Protein AF-A0A847Y8A5-F1 (afdb_monomer_lite)

pLDDT: mean 79.0, std 20.34, range [22.67, 95.31]

Structure (mmCIF, N/CA/C/O backbone):
data_AF-A0A847Y8A5-F1
#
_entry.id   AF-A0A847Y8A5-F1
#
loop_
_atom_site.group_PDB
_atom_site.id
_atom_site.type_symbol
_atom_site.label_atom_id
_atom_site.label_alt_id
_atom_site.label_comp_id
_atom_site.label_asym_id
_atom_site.label_entity_id
_atom_site.label_seq_id
_atom_site.pdbx_PDB_ins_code
_atom_site.Cartn_x
_atom_site.Cartn_y
_atom_site.Cartn_z
_atom_site.occupancy
_atom_site.B_iso_or_equiv
_atom_site.auth_seq_id
_atom_site.auth_comp_id
_atom_site.auth_asym_id
_atom_site.auth_atom_id
_atom_site.pdbx_PDB_model_num
ATOM 1 N N . MET A 1 1 ? -14.743 -6.706 18.453 1.00 31.19 1 MET A N 1
ATOM 2 C CA . MET A 1 1 ? -13.293 -6.490 18.237 1.00 31.19 1 MET A CA 1
ATOM 3 C C . MET A 1 1 ? -13.087 -5.963 16.815 1.00 31.19 1 MET A C 1
ATOM 5 O O . MET A 1 1 ? -13.114 -6.750 15.884 1.00 31.19 1 MET A O 1
ATOM 9 N N . ARG A 1 2 ? -13.022 -4.638 16.608 1.00 36.16 2 ARG A N 1
ATOM 10 C CA . ARG A 1 2 ? -12.973 -4.014 15.261 1.00 36.16 2 ARG A CA 1
ATOM 11 C C . ARG A 1 2 ? -11.839 -2.985 15.095 1.00 36.16 2 ARG A C 1
ATOM 13 O O . ARG A 1 2 ? -11.947 -2.083 14.281 1.00 36.16 2 ARG A O 1
ATOM 20 N N . TRP A 1 3 ? -10.756 -3.131 15.860 1.00 22.67 3 TRP A N 1
ATOM 21 C CA . TRP A 1 3 ? -9.631 -2.181 15.852 1.00 22.67 3 TRP A CA 1
ATOM 22 C C . TRP A 1 3 ? -8.275 -2.804 15.473 1.00 22.67 3 TRP A C 1
ATOM 24 O O . TRP A 1 3 ? -7.332 -2.072 15.204 1.00 22.67 3 TRP A O 1
ATOM 34 N N . LEU A 1 4 ? -8.161 -4.138 15.382 1.00 24.08 4 LEU A N 1
ATOM 35 C CA . LEU A 1 4 ? -6.864 -4.795 15.145 1.00 24.08 4 LEU A CA 1
ATOM 36 C C . LEU A 1 4 ? -6.419 -4.860 13.671 1.00 24.08 4 LEU A C 1
ATOM 38 O O . LEU A 1 4 ? -5.257 -5.144 13.408 1.00 24.08 4 LEU A O 1
ATOM 42 N N . SER A 1 5 ? -7.295 -4.584 12.700 1.00 31.22 5 SER A N 1
ATOM 43 C CA . SER A 1 5 ? -6.952 -4.746 11.275 1.00 31.22 5 SER A CA 1
ATOM 44 C C . SER A 1 5 ? -6.190 -3.566 10.658 1.00 31.22 5 SER A C 1
ATOM 46 O O . SER A 1 5 ? -5.669 -3.708 9.558 1.00 31.22 5 SER A O 1
ATOM 48 N N . LEU A 1 6 ? -6.101 -2.418 11.338 1.00 36.84 6 LEU A N 1
ATOM 49 C CA . LEU A 1 6 ? -5.469 -1.204 10.792 1.00 36.84 6 LEU A CA 1
ATOM 50 C C . LEU A 1 6 ? -4.043 -0.962 11.305 1.00 36.84 6 LEU A C 1
ATOM 52 O O . LEU A 1 6 ? -3.223 -0.403 10.582 1.00 36.84 6 LEU A O 1
ATOM 56 N N . VAL A 1 7 ? -3.711 -1.435 12.511 1.00 33.12 7 VAL A N 1
ATOM 57 C CA . VAL A 1 7 ? -2.379 -1.213 13.103 1.00 33.12 7 VAL A CA 1
ATOM 58 C C . VAL A 1 7 ? -1.309 -2.049 12.403 1.00 33.12 7 VAL A C 1
ATOM 60 O O . VAL A 1 7 ? -0.216 -1.546 12.159 1.00 33.12 7 VAL A O 1
ATOM 63 N N . VAL A 1 8 ? -1.634 -3.280 11.994 1.00 36.81 8 VAL A N 1
ATOM 64 C CA . VAL A 1 8 ? -0.672 -4.174 11.326 1.00 36.81 8 VAL A CA 1
ATOM 65 C C . VAL A 1 8 ? -0.302 -3.655 9.932 1.00 36.81 8 VAL A C 1
ATOM 67 O O . VAL A 1 8 ? 0.850 -3.767 9.529 1.00 36.81 8 VAL A O 1
ATOM 70 N N . ALA A 1 9 ? -1.229 -2.993 9.224 1.00 39.38 9 ALA A N 1
ATOM 71 C CA . ALA A 1 9 ? -0.883 -2.324 7.972 1.00 39.38 9 ALA A CA 1
ATOM 72 C C . ALA A 1 9 ? -0.047 -1.050 8.211 1.00 39.38 9 ALA A C 1
ATOM 74 O O . ALA A 1 9 ? 0.938 -0.808 7.515 1.00 39.38 9 ALA A O 1
ATOM 75 N N . GLY A 1 10 ? -0.425 -0.288 9.247 1.00 38.91 10 GLY A N 1
ATOM 76 C CA . GLY A 1 10 ? 0.233 0.933 9.717 1.00 38.91 10 GLY A CA 1
ATOM 77 C C . GLY A 1 10 ? 1.729 0.779 10.003 1.00 38.91 10 GLY A C 1
ATOM 78 O O . GLY A 1 10 ? 2.522 1.623 9.600 1.00 38.91 10 GLY A O 1
ATOM 79 N N . THR A 1 11 ? 2.112 -0.304 10.684 1.00 43.62 11 THR A N 1
ATOM 80 C CA . THR A 1 11 ? 3.492 -0.511 11.167 1.00 43.62 11 THR A CA 1
ATOM 81 C C . THR A 1 11 ? 4.386 -1.304 10.217 1.00 43.62 11 THR A C 1
ATOM 83 O O . THR A 1 11 ? 5.601 -1.153 10.299 1.00 43.62 11 THR A O 1
ATOM 86 N N . LEU A 1 12 ? 3.831 -2.125 9.317 1.00 43.12 12 LEU A N 1
ATOM 87 C CA . LEU A 1 12 ? 4.639 -3.029 8.484 1.00 43.12 12 LEU A CA 1
ATOM 88 C C . LEU A 1 12 ? 4.811 -2.575 7.029 1.00 43.12 12 LEU A C 1
ATOM 90 O O . LEU A 1 12 ? 5.792 -2.963 6.402 1.00 43.12 12 LEU A O 1
ATOM 94 N N . PHE A 1 13 ? 3.918 -1.740 6.482 1.00 48.09 13 PHE A N 1
ATOM 95 C CA . PHE A 1 13 ? 3.995 -1.347 5.064 1.00 48.09 13 PHE A CA 1
ATOM 96 C C . PHE A 1 13 ? 4.391 0.114 4.853 1.00 48.09 13 PHE A C 1
ATOM 98 O O . PHE A 1 13 ? 5.109 0.428 3.907 1.00 48.09 13 PHE A O 1
ATOM 105 N N . PHE A 1 14 ? 4.003 1.021 5.746 1.00 53.53 14 PHE A N 1
ATOM 106 C CA . PHE A 1 14 ? 4.262 2.452 5.582 1.00 53.53 14 PHE A CA 1
ATOM 107 C C . PHE A 1 14 ? 5.552 2.839 6.300 1.00 53.53 14 PHE A C 1
ATOM 109 O O . PHE A 1 14 ? 5.525 3.528 7.312 1.00 53.53 14 PHE A O 1
ATOM 116 N N . GLY A 1 15 ? 6.680 2.332 5.790 1.00 45.00 15 GLY A N 1
ATOM 117 C CA . GLY A 1 15 ? 8.016 2.549 6.346 1.00 45.00 15 GLY A CA 1
ATOM 118 C C . GLY A 1 15 ? 8.266 4.008 6.731 1.00 45.00 15 GLY A C 1
ATOM 119 O O . GLY A 1 15 ? 8.542 4.849 5.871 1.00 45.00 15 GLY A O 1
ATOM 120 N N . GLY A 1 16 ? 8.168 4.262 8.031 1.00 49.09 16 GLY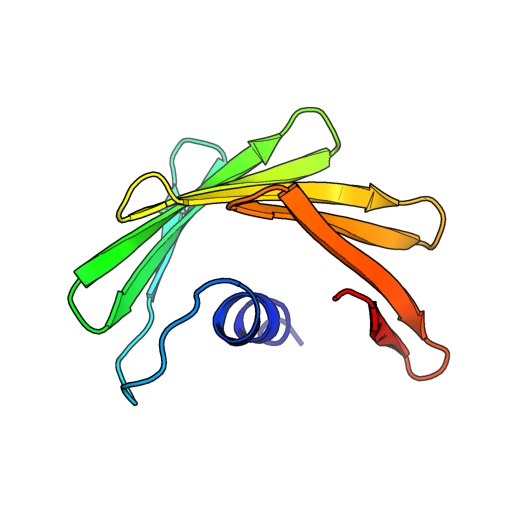 A N 1
ATOM 121 C CA . GLY A 1 16 ? 8.499 5.503 8.702 1.00 49.09 16 GLY A CA 1
ATOM 122 C C . GLY A 1 16 ? 9.055 5.144 10.070 1.00 49.09 16 GLY A C 1
ATOM 123 O O . GLY A 1 16 ? 8.308 4.870 11.006 1.00 49.09 16 GLY A O 1
ATOM 124 N N . THR A 1 17 ? 10.381 5.115 10.185 1.00 49.16 17 THR A N 1
ATOM 125 C CA . THR A 1 17 ? 11.002 5.474 11.456 1.00 49.16 17 THR A CA 1
ATOM 126 C C . THR A 1 17 ? 10.612 6.930 11.696 1.00 49.16 17 THR A C 1
ATOM 128 O O . THR A 1 17 ? 10.719 7.723 10.769 1.00 49.16 17 THR A O 1
ATOM 131 N N . GLU A 1 18 ? 10.169 7.271 12.907 1.00 46.59 18 GLU A N 1
ATOM 132 C CA . GLU A 1 18 ? 9.844 8.639 13.359 1.00 46.59 18 GLU A CA 1
ATOM 133 C C . GLU A 1 18 ? 8.369 9.062 13.228 1.00 46.59 18 GLU A C 1
ATOM 135 O O . GLU A 1 18 ? 7.904 9.599 12.228 1.00 46.59 18 GLU A O 1
ATOM 140 N N . ALA A 1 19 ? 7.636 8.835 14.321 1.00 46.00 19 ALA A N 1
ATOM 141 C CA . ALA A 1 19 ? 6.941 9.844 15.128 1.00 46.00 19 ALA A CA 1
ATOM 142 C C . ALA A 1 19 ? 5.730 9.191 15.804 1.00 46.00 19 ALA A C 1
ATOM 144 O O . ALA A 1 19 ? 4.924 8.520 15.161 1.00 46.00 19 ALA A O 1
ATOM 145 N N . TRP A 1 20 ? 5.549 9.465 17.095 1.00 56.16 20 TRP A N 1
ATOM 146 C CA . TRP A 1 20 ? 4.268 9.330 17.793 1.00 56.16 20 TRP A CA 1
ATOM 147 C C . TRP A 1 20 ? 3.271 10.355 17.226 1.00 56.16 20 TRP A C 1
ATOM 149 O O . TRP A 1 20 ? 2.856 11.285 17.908 1.00 56.16 20 TRP A O 1
ATOM 159 N N . GLY A 1 21 ? 2.978 10.281 15.932 1.00 64.50 21 GLY A N 1
ATOM 160 C CA . GLY A 1 21 ? 2.104 11.215 15.243 1.00 64.50 21 GLY A CA 1
ATOM 161 C C . GLY A 1 21 ? 0.733 10.601 15.005 1.00 64.50 21 GLY A C 1
ATOM 162 O O . GLY A 1 21 ? 0.570 9.382 14.927 1.00 64.50 21 GLY A O 1
ATOM 163 N N . GLN A 1 22 ? -0.270 11.466 14.910 1.00 79.75 22 GLN A N 1
ATOM 164 C CA . GLN A 1 22 ? -1.646 11.044 14.717 1.00 79.75 22 GLN A CA 1
ATOM 165 C C . GLN A 1 22 ? -1.832 10.482 13.306 1.00 79.75 22 GLN A C 1
ATOM 167 O O . GLN A 1 22 ? -1.561 11.155 12.312 1.00 79.75 22 GLN A O 1
ATOM 172 N N . TRP A 1 23 ? -2.329 9.252 13.240 1.00 83.81 23 TRP A N 1
ATOM 173 C CA . TRP A 1 23 ? -2.838 8.657 12.015 1.00 83.81 23 TRP A CA 1
ATOM 174 C C . TRP A 1 23 ? -4.351 8.832 11.974 1.00 83.81 23 TRP A C 1
ATOM 176 O O . TRP A 1 23 ? -5.034 8.654 12.986 1.00 83.81 23 TRP A O 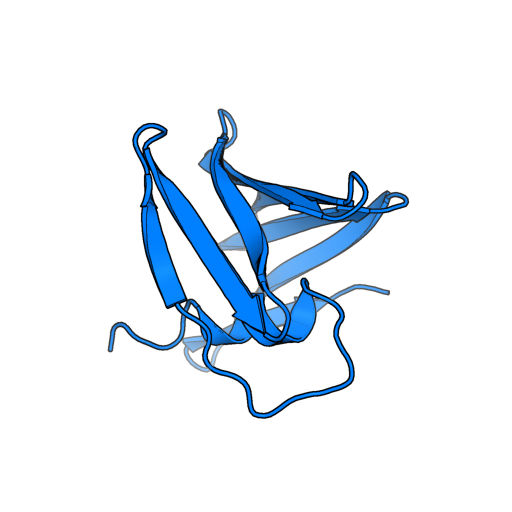1
ATOM 186 N N . SER A 1 24 ? -4.884 9.160 10.806 1.00 85.31 24 SER A N 1
ATOM 187 C CA . SER A 1 24 ? -6.322 9.183 10.562 1.00 85.31 24 SER A CA 1
ATOM 188 C C . SER A 1 24 ? -6.652 8.384 9.314 1.00 85.31 24 SER A C 1
ATOM 190 O O . SER A 1 24 ? -5.847 8.277 8.391 1.00 85.31 24 SER A O 1
ATOM 192 N N . SER A 1 25 ? -7.845 7.801 9.295 1.00 89.38 25 SER A N 1
ATOM 193 C CA . SER A 1 25 ? -8.358 7.061 8.150 1.00 89.38 25 SER A CA 1
ATOM 194 C C . SER A 1 25 ? -9.811 7.426 7.913 1.00 89.38 25 SER A C 1
ATOM 196 O O . SER A 1 25 ? -10.584 7.484 8.872 1.00 89.38 25 SER A O 1
ATOM 198 N N . GLN A 1 26 ? -10.195 7.601 6.657 1.00 89.44 26 GLN A N 1
ATOM 199 C CA . GLN A 1 26 ? -11.570 7.885 6.262 1.00 89.44 26 GLN A CA 1
ATOM 200 C C . GLN A 1 26 ? -11.940 7.083 5.013 1.00 89.44 26 GLN A C 1
ATOM 202 O O . GLN A 1 26 ? -11.074 6.871 4.165 1.00 89.44 26 GLN A O 1
ATOM 207 N N . PRO A 1 27 ? -13.189 6.610 4.875 1.00 92.75 27 PRO A N 1
ATOM 208 C CA . PRO A 1 27 ? -13.646 6.010 3.629 1.00 92.75 27 PRO A CA 1
ATOM 209 C C . PRO A 1 27 ? -13.507 6.992 2.463 1.00 92.75 27 PRO A C 1
ATOM 211 O O . PRO A 1 27 ? -13.715 8.193 2.640 1.00 92.75 27 PRO A O 1
ATOM 214 N N . ASN A 1 28 ? -13.203 6.482 1.272 1.00 89.19 28 ASN A N 1
ATOM 215 C CA . ASN A 1 28 ? -13.139 7.284 0.051 1.00 89.19 28 ASN A CA 1
ATOM 216 C C . ASN A 1 28 ? -14.176 6.825 -0.987 1.00 89.19 28 ASN A C 1
ATOM 218 O O . ASN A 1 28 ? -14.803 5.770 -0.861 1.00 89.19 28 ASN A O 1
ATOM 222 N N . ILE A 1 29 ? -14.346 7.625 -2.043 1.00 92.25 29 ILE A N 1
ATOM 223 C CA . ILE A 1 29 ? -15.336 7.378 -3.106 1.00 92.25 29 ILE A CA 1
ATOM 224 C C . ILE A 1 29 ? -15.051 6.117 -3.937 1.00 92.25 29 ILE A C 1
ATOM 226 O O . ILE A 1 29 ? -15.913 5.668 -4.686 1.00 92.25 29 ILE A O 1
ATOM 230 N N . PHE A 1 30 ? -13.861 5.526 -3.801 1.00 88.06 30 PHE A N 1
ATOM 231 C CA . PHE A 1 30 ? -13.440 4.325 -4.526 1.00 88.06 30 PHE A CA 1
ATOM 232 C C . PHE A 1 30 ? -13.726 3.032 -3.748 1.00 88.06 30 PHE A C 1
ATOM 234 O O . PHE A 1 30 ? -13.221 1.965 -4.099 1.00 88.06 30 PHE A O 1
ATOM 241 N N . GLY A 1 31 ? -14.513 3.115 -2.669 1.00 83.38 31 GLY A N 1
ATOM 242 C CA . GLY A 1 31 ? -14.869 1.960 -1.844 1.00 83.38 31 GLY A CA 1
ATOM 243 C C . GLY A 1 31 ? -13.709 1.422 -1.001 1.00 83.38 31 GLY A C 1
ATOM 244 O O . GLY A 1 31 ? -13.758 0.273 -0.553 1.00 83.38 31 GLY A O 1
ATOM 245 N N . GLY A 1 32 ? -12.663 2.229 -0.805 1.00 89.56 32 GLY A N 1
ATOM 246 C CA . GLY A 1 32 ? -11.559 1.959 0.108 1.00 89.56 32 GLY A CA 1
ATOM 247 C C . GLY A 1 32 ? -11.418 3.061 1.155 1.00 89.56 32 GLY A C 1
ATOM 248 O O . GLY A 1 32 ? -12.417 3.614 1.618 1.00 89.56 32 GLY A O 1
ATOM 249 N N . TYR A 1 33 ? -10.181 3.355 1.551 1.00 89.12 33 TYR A N 1
ATOM 250 C CA . TYR A 1 33 ? -9.877 4.315 2.609 1.00 89.12 33 TYR A CA 1
ATOM 251 C C . TYR A 1 33 ? -8.716 5.213 2.210 1.00 89.12 33 TYR A C 1
ATOM 253 O O . TYR A 1 33 ? -7.715 4.733 1.682 1.00 89.12 33 TYR A O 1
ATOM 261 N N . ASP A 1 34 ? -8.825 6.493 2.539 1.00 91.06 34 ASP A N 1
ATOM 262 C CA . ASP A 1 34 ? -7.686 7.397 2.573 1.00 91.06 34 ASP A CA 1
ATOM 263 C C . ASP A 1 34 ? -7.117 7.429 3.989 1.00 91.06 34 ASP A C 1
ATOM 265 O O . ASP A 1 34 ? -7.860 7.552 4.965 1.00 91.06 34 ASP A O 1
ATOM 269 N N . VAL A 1 35 ? -5.799 7.311 4.102 1.00 89.44 35 VAL A N 1
ATOM 270 C CA . VAL A 1 35 ? -5.061 7.326 5.362 1.00 89.44 35 VAL A CA 1
ATOM 271 C C . VAL A 1 35 ? -4.079 8.486 5.335 1.00 89.44 35 VAL A C 1
ATOM 273 O O . VAL A 1 35 ? -3.290 8.631 4.401 1.00 89.44 35 VAL A O 1
ATOM 276 N N . THR A 1 36 ? -4.135 9.329 6.360 1.00 87.50 36 THR A N 1
ATOM 277 C CA . THR A 1 36 ? -3.174 10.413 6.564 1.00 87.50 36 THR A CA 1
ATOM 278 C C . THR A 1 36 ? -2.313 10.081 7.770 1.00 87.50 36 THR A C 1
ATOM 280 O O . THR A 1 36 ? -2.833 9.763 8.839 1.00 87.50 36 THR A O 1
ATOM 283 N N . GLY A 1 37 ? -1.002 10.130 7.578 1.00 83.50 37 GLY A N 1
ATOM 284 C CA . GLY A 1 37 ? -0.009 9.890 8.611 1.00 83.50 37 GLY A CA 1
ATOM 285 C C . GLY A 1 37 ? 0.723 11.164 9.048 1.00 83.50 37 GLY A C 1
ATOM 286 O O . GLY A 1 37 ? 0.467 12.263 8.535 1.00 83.50 37 GLY A O 1
ATOM 287 N N . PRO A 1 38 ? 1.676 11.011 9.981 1.00 78.38 38 PRO A N 1
ATOM 288 C CA . PRO A 1 38 ? 2.551 12.082 10.438 1.00 78.38 38 PRO A CA 1
ATOM 289 C C . PRO A 1 38 ? 3.283 12.754 9.268 1.00 78.38 38 PRO A C 1
ATOM 291 O O . PRO A 1 38 ? 3.581 12.124 8.252 1.00 78.38 38 PRO A O 1
ATOM 294 N N . GLY A 1 39 ? 3.544 14.058 9.382 1.00 80.88 39 GLY A N 1
ATOM 295 C CA . GLY A 1 39 ? 4.190 14.823 8.308 1.00 80.88 39 GLY A CA 1
ATOM 296 C C . GLY A 1 39 ? 3.326 15.009 7.053 1.00 80.88 39 GLY A C 1
ATOM 297 O O . GLY A 1 39 ? 3.849 15.357 5.999 1.00 80.88 39 GLY A O 1
ATOM 298 N N . GLY A 1 40 ? 2.011 14.766 7.141 1.00 83.44 40 GLY A N 1
ATOM 299 C CA . GLY A 1 40 ? 1.075 14.966 6.032 1.00 83.44 40 GLY A CA 1
ATOM 300 C C . GLY A 1 40 ? 1.159 13.898 4.941 1.00 83.44 40 GLY A C 1
ATOM 301 O O . GLY A 1 40 ? 0.618 14.097 3.852 1.00 83.44 40 GLY A O 1
ATOM 302 N N . GLN A 1 41 ? 1.819 12.767 5.211 1.00 85.06 41 GLN A N 1
ATOM 303 C CA . GLN A 1 41 ? 1.871 11.645 4.279 1.00 85.06 41 GLN A CA 1
ATOM 304 C C . GLN A 1 41 ? 0.461 11.119 4.015 1.00 85.06 41 GLN A C 1
ATOM 306 O O . GLN A 1 41 ? -0.275 10.821 4.953 1.00 85.06 41 GLN A O 1
ATOM 311 N N . ARG A 1 42 ? 0.083 10.994 2.741 1.00 89.00 42 ARG A N 1
ATOM 312 C CA . ARG A 1 42 ? -1.243 10.516 2.339 1.00 89.00 42 ARG A CA 1
ATOM 313 C C . ARG A 1 42 ? -1.155 9.238 1.537 1.00 89.00 42 ARG A C 1
ATOM 315 O O . ARG A 1 42 ? -0.327 9.103 0.640 1.00 89.00 42 ARG A O 1
ATOM 322 N N . TRP A 1 43 ? -2.075 8.352 1.858 1.00 90.44 43 TRP A N 1
ATOM 323 C CA . TRP A 1 43 ? -2.218 7.024 1.310 1.00 90.44 43 TRP A CA 1
ATOM 324 C C . TRP A 1 43 ? -3.658 6.853 0.859 1.00 90.44 43 TRP A C 1
ATOM 326 O O . TRP A 1 43 ? -4.566 7.189 1.612 1.00 90.44 43 TRP A O 1
ATOM 336 N N . SER A 1 44 ? -3.871 6.305 -0.328 1.00 91.75 44 SER A N 1
ATOM 337 C CA . SER A 1 44 ? -5.208 6.013 -0.843 1.00 91.75 44 SER A CA 1
ATOM 338 C C . SER A 1 44 ? -5.301 4.544 -1.202 1.00 91.75 44 SER A C 1
ATOM 340 O O . SER A 1 44 ? -4.555 4.051 -2.049 1.00 91.75 44 SER A O 1
ATOM 342 N N . GLY A 1 45 ? -6.212 3.854 -0.528 1.00 92.44 45 GLY A N 1
ATOM 343 C CA . GLY A 1 45 ? -6.554 2.462 -0.754 1.00 92.44 45 GLY A CA 1
ATOM 344 C C . GLY A 1 45 ? -7.845 2.347 -1.552 1.00 92.44 45 GLY A C 1
ATOM 345 O O . GLY A 1 45 ? -8.800 3.088 -1.304 1.00 92.44 45 GLY A O 1
ATOM 346 N N . ARG A 1 46 ? -7.904 1.385 -2.471 1.00 92.31 46 ARG A N 1
ATOM 347 C CA . ARG A 1 46 ? -9.120 0.994 -3.199 1.00 92.31 46 ARG A CA 1
ATOM 348 C C . ARG A 1 46 ? -9.176 -0.519 -3.349 1.00 92.31 46 ARG A C 1
ATOM 350 O O . ARG A 1 46 ? -8.135 -1.165 -3.455 1.00 92.31 46 ARG A O 1
ATOM 357 N N . ARG A 1 47 ? -10.378 -1.094 -3.380 1.00 91.44 47 ARG A N 1
ATOM 358 C CA . ARG A 1 47 ? -10.524 -2.524 -3.679 1.00 91.44 47 ARG A CA 1
ATOM 359 C C . ARG A 1 47 ? -10.060 -2.810 -5.103 1.00 91.44 47 ARG A C 1
ATOM 361 O O . ARG A 1 47 ? -10.359 -2.038 -6.013 1.00 91.44 47 ARG A O 1
ATOM 368 N N . ASN A 1 48 ? -9.358 -3.920 -5.286 1.00 91.38 48 ASN A N 1
ATOM 369 C CA . ASN A 1 48 ? -8.959 -4.401 -6.603 1.00 91.38 48 ASN A CA 1
ATOM 370 C C . ASN A 1 48 ? -9.836 -5.575 -7.060 1.00 91.38 48 ASN A C 1
ATOM 372 O O . ASN A 1 48 ? -10.628 -6.132 -6.295 1.00 91.38 48 ASN A O 1
ATOM 376 N N . ILE A 1 49 ? -9.695 -5.949 -8.333 1.00 94.62 49 ILE A N 1
ATOM 377 C CA . ILE A 1 49 ? -10.492 -7.015 -8.963 1.00 94.62 49 ILE A CA 1
ATOM 378 C C . ILE A 1 49 ? -10.175 -8.415 -8.421 1.00 94.62 49 ILE A C 1
ATOM 380 O O . ILE A 1 49 ? -10.953 -9.340 -8.627 1.00 94.62 49 ILE A O 1
ATOM 384 N N . PHE A 1 50 ? -9.055 -8.570 -7.712 1.00 92.44 50 PHE A N 1
ATOM 385 C CA . PHE A 1 50 ? -8.620 -9.834 -7.119 1.00 92.44 50 PHE A CA 1
ATOM 386 C C . PHE A 1 50 ? -9.178 -10.039 -5.705 1.00 92.44 50 PHE A C 1
ATOM 388 O O . PHE A 1 50 ? -8.846 -11.015 -5.039 1.00 92.44 50 PHE A O 1
ATOM 395 N N . GLY A 1 51 ? -10.036 -9.130 -5.232 1.00 87.56 51 GLY A N 1
ATOM 396 C CA . GLY A 1 51 ? -10.666 -9.222 -3.916 1.00 87.56 51 GLY A CA 1
ATOM 397 C C . GLY A 1 51 ? -9.790 -8.727 -2.763 1.00 87.56 51 GLY A C 1
ATOM 398 O O . GLY A 1 51 ? -10.173 -8.901 -1.606 1.00 87.56 51 GLY A O 1
ATOM 399 N N . GLY A 1 52 ? -8.645 -8.106 -3.053 1.00 91.00 52 GLY A N 1
ATOM 400 C CA . GLY A 1 52 ? -7.831 -7.393 -2.073 1.00 91.00 52 GLY A CA 1
ATOM 401 C C . GLY A 1 52 ? -7.866 -5.880 -2.286 1.00 91.00 52 GLY A C 1
ATOM 402 O O . GLY A 1 52 ? -8.873 -5.325 -2.740 1.00 91.00 52 GLY A O 1
ATOM 403 N N . THR A 1 53 ? -6.774 -5.205 -1.928 1.00 91.12 53 THR A N 1
ATOM 404 C CA . THR A 1 53 ? -6.696 -3.739 -1.915 1.00 91.12 53 THR A CA 1
ATOM 405 C C . THR A 1 53 ? -5.408 -3.259 -2.569 1.00 91.12 53 THR A C 1
ATOM 407 O O . THR A 1 53 ? -4.321 -3.704 -2.202 1.00 91.12 53 THR A O 1
ATOM 410 N N . ASP A 1 54 ? -5.529 -2.291 -3.473 1.00 93.06 54 ASP A N 1
ATOM 411 C CA . ASP A 1 54 ? -4.399 -1.526 -3.993 1.00 93.06 54 ASP A CA 1
ATOM 412 C C . ASP A 1 54 ? -4.247 -0.238 -3.189 1.00 93.06 54 ASP A C 1
ATOM 414 O O . ASP A 1 54 ? -5.212 0.510 -3.019 1.00 93.06 54 ASP A O 1
ATOM 418 N N . TRP A 1 55 ? -3.031 0.034 -2.730 1.00 91.94 55 TRP A N 1
ATOM 419 C CA . TRP A 1 55 ? -2.646 1.254 -2.038 1.00 91.94 55 TRP A CA 1
ATOM 420 C C . TRP A 1 55 ? -1.652 2.048 -2.873 1.00 91.94 55 TRP A C 1
ATOM 422 O O . TRP A 1 55 ? -0.631 1.521 -3.313 1.00 91.94 55 TRP A O 1
ATOM 432 N N . SER A 1 56 ? -1.916 3.338 -3.028 1.00 90.62 56 SER A N 1
ATOM 433 C CA . SER A 1 56 ? -0.969 4.319 -3.557 1.00 90.62 56 SER A CA 1
ATOM 434 C C . SER A 1 56 ? -0.587 5.306 -2.466 1.00 90.62 56 SER A C 1
ATOM 436 O O . SER A 1 56 ? -1.467 5.793 -1.755 1.00 90.62 56 SER A O 1
ATOM 438 N N . GLY A 1 57 ? 0.693 5.638 -2.356 1.00 88.44 57 GLY A N 1
ATOM 439 C CA . GLY A 1 57 ? 1.172 6.622 -1.394 1.00 88.44 57 GLY A CA 1
ATOM 440 C C . GLY A 1 57 ? 2.224 7.572 -1.944 1.00 88.44 57 GLY A C 1
ATOM 441 O O . GLY A 1 57 ? 2.405 7.683 -3.161 1.00 88.44 57 GLY A O 1
ATOM 442 N N . PRO A 1 58 ? 2.930 8.275 -1.044 1.00 84.00 58 PRO A N 1
ATOM 443 C CA . PRO A 1 58 ? 3.910 9.280 -1.420 1.00 84.00 58 PRO A CA 1
ATOM 444 C C . PRO A 1 58 ? 5.068 8.673 -2.217 1.00 84.00 58 PRO A C 1
ATOM 446 O O . PRO A 1 58 ? 5.410 7.498 -2.059 1.00 84.00 58 PRO A O 1
ATOM 449 N N . ASN A 1 59 ? 5.713 9.499 -3.045 1.00 86.88 59 ASN A N 1
ATOM 450 C CA . ASN A 1 59 ? 6.898 9.131 -3.830 1.00 86.88 59 ASN A CA 1
ATOM 451 C C . ASN A 1 59 ? 6.680 7.918 -4.756 1.00 86.88 59 ASN A C 1
ATOM 453 O O . ASN A 1 59 ? 7.592 7.120 -4.962 1.00 86.88 59 ASN A O 1
ATOM 457 N N . GLY A 1 60 ? 5.458 7.745 -5.273 1.00 84.56 60 GLY A N 1
ATOM 458 C CA . GLY A 1 60 ? 5.110 6.655 -6.192 1.00 84.56 60 GLY A CA 1
ATOM 459 C C . GLY A 1 60 ? 5.110 5.265 -5.553 1.00 84.56 60 GLY A C 1
ATOM 460 O O . GLY A 1 60 ? 4.997 4.263 -6.261 1.00 84.56 60 GLY A O 1
ATOM 461 N N . ARG A 1 61 ? 5.234 5.174 -4.223 1.00 86.44 61 ARG A N 1
ATOM 462 C CA . ARG A 1 61 ? 5.196 3.888 -3.533 1.00 86.44 61 ARG A CA 1
ATOM 463 C C . ARG A 1 61 ? 3.786 3.303 -3.639 1.00 86.44 61 ARG A C 1
ATOM 465 O O . ARG A 1 61 ? 2.797 3.992 -3.386 1.00 86.44 61 ARG A O 1
ATOM 472 N N . SER A 1 62 ? 3.702 2.028 -3.994 1.00 88.50 62 SER A N 1
ATOM 473 C CA . SER A 1 62 ? 2.439 1.314 -4.142 1.00 88.50 62 SER A CA 1
ATOM 474 C C . SER A 1 62 ? 2.519 -0.088 -3.555 1.00 88.50 62 SER A C 1
ATOM 476 O O . SER A 1 62 ? 3.583 -0.707 -3.528 1.00 88.50 62 SER A O 1
ATOM 478 N N . TRP A 1 63 ? 1.376 -0.557 -3.066 1.00 91.31 63 TRP A N 1
ATOM 479 C CA . TRP A 1 63 ? 1.182 -1.908 -2.563 1.00 91.31 63 TRP A CA 1
ATOM 480 C C . TRP A 1 63 ? -0.077 -2.481 -3.188 1.00 91.31 63 TRP A C 1
ATOM 482 O O . TRP A 1 63 ? -1.035 -1.756 -3.446 1.00 91.31 63 TRP A O 1
ATOM 492 N N . SER A 1 64 ? -0.096 -3.787 -3.392 1.00 92.38 64 SER A N 1
ATOM 493 C CA . SER A 1 64 ? -1.281 -4.513 -3.826 1.00 92.38 64 SER A CA 1
ATOM 494 C C . SER A 1 64 ? -1.403 -5.780 -3.005 1.00 92.38 64 SER A C 1
ATOM 496 O O . SER A 1 64 ? -0.410 -6.479 -2.794 1.00 92.38 64 SER A O 1
ATOM 498 N N . SER A 1 65 ? -2.605 -6.060 -2.515 1.00 93.50 65 SER A N 1
ATOM 499 C CA . SER A 1 65 ? -2.911 -7.300 -1.817 1.00 93.50 65 SER A CA 1
ATOM 500 C C . SER A 1 65 ? -3.961 -8.116 -2.552 1.00 93.50 65 SER A C 1
ATOM 502 O O . SER A 1 65 ? -4.801 -7.572 -3.271 1.00 93.50 65 SER A O 1
ATOM 504 N N . GLN A 1 66 ? -3.937 -9.425 -2.331 1.00 93.94 66 GLN A N 1
ATOM 505 C CA . GLN A 1 66 ? -4.969 -10.351 -2.787 1.00 93.94 66 GLN A CA 1
ATOM 506 C C . GLN A 1 66 ? -5.096 -11.526 -1.808 1.00 93.94 66 GLN A C 1
ATOM 508 O O . GLN A 1 66 ? -4.096 -11.898 -1.188 1.00 93.94 66 GLN A O 1
ATOM 513 N N . PRO A 1 67 ? -6.291 -12.111 -1.627 1.00 93.75 67 PRO A N 1
ATOM 514 C CA . PRO A 1 67 ? -6.450 -13.333 -0.850 1.00 93.75 67 PRO A CA 1
ATOM 515 C C . PRO A 1 67 ? -5.613 -14.477 -1.432 1.00 93.75 67 PRO A C 1
ATOM 517 O O . PRO A 1 67 ? -5.463 -14.584 -2.649 1.00 93.75 67 PRO A O 1
ATOM 520 N N . ASN A 1 68 ? -5.110 -15.359 -0.570 1.00 92.81 68 ASN A N 1
ATOM 521 C CA . ASN A 1 68 ? -4.359 -16.547 -0.976 1.00 92.81 68 ASN A CA 1
ATOM 522 C C . ASN A 1 68 ? -5.045 -17.849 -0.527 1.00 92.81 68 ASN A C 1
ATOM 524 O O . ASN A 1 68 ? -5.982 -17.853 0.276 1.00 92.81 68 ASN A O 1
ATOM 528 N N . ILE A 1 69 ? -4.553 -18.981 -1.038 1.00 95.31 69 ILE A N 1
ATOM 529 C CA . ILE A 1 69 ? -5.129 -20.314 -0.783 1.00 95.31 69 ILE A CA 1
ATOM 530 C C . ILE A 1 69 ? -5.001 -20.779 0.676 1.00 95.31 69 ILE A C 1
ATOM 532 O O . ILE A 1 69 ? -5.665 -21.729 1.080 1.00 95.31 69 ILE A O 1
ATOM 536 N N . PHE A 1 70 ? -4.173 -20.110 1.480 1.00 91.69 70 PHE A N 1
ATOM 537 C CA . PHE A 1 70 ? -3.957 -20.429 2.894 1.00 91.69 70 PHE A CA 1
ATOM 538 C C . PHE A 1 70 ? -4.909 -19.661 3.822 1.00 91.69 70 PHE A C 1
ATOM 540 O O . PHE A 1 70 ? -4.746 -19.670 5.045 1.00 91.69 70 PHE A O 1
ATOM 547 N N . GLY A 1 71 ? -5.908 -18.979 3.249 1.00 86.50 71 GLY A N 1
ATOM 548 C CA . GLY A 1 71 ? -6.909 -18.227 3.999 1.00 86.50 71 GLY A CA 1
ATOM 549 C C . GLY A 1 71 ? -6.384 -16.921 4.598 1.00 86.50 71 GLY A C 1
ATOM 550 O O . GLY A 1 71 ? -7.009 -16.398 5.526 1.00 86.50 71 GLY A O 1
ATOM 551 N N . GLY A 1 72 ? -5.251 -16.4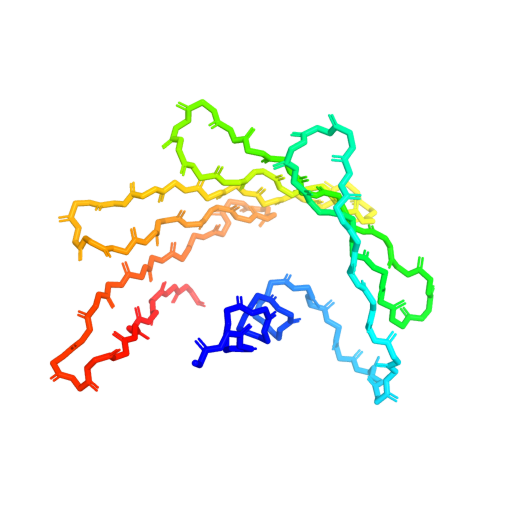19 4.096 1.00 92.06 72 GLY A N 1
ATOM 552 C CA . GLY A 1 72 ? -4.726 -15.082 4.363 1.00 92.06 72 GLY A CA 1
ATOM 553 C C . GLY A 1 72 ? -4.599 -14.270 3.072 1.00 92.06 72 GLY A C 1
ATOM 554 O O . GLY A 1 72 ? -5.434 -14.390 2.177 1.00 92.06 72 GLY A O 1
ATOM 555 N N . TYR A 1 73 ? -3.574 -13.426 2.997 1.00 93.00 73 TYR A N 1
ATOM 556 C CA . TYR A 1 73 ? -3.314 -12.510 1.885 1.00 93.00 73 TYR A CA 1
ATOM 557 C C . TYR A 1 73 ? -1.856 -12.549 1.448 1.00 93.00 73 TYR A C 1
ATOM 559 O O . TYR A 1 73 ? -0.961 -12.570 2.296 1.00 93.00 73 TYR A O 1
ATOM 567 N N . ASP A 1 74 ? -1.641 -12.447 0.142 1.00 93.81 74 ASP A N 1
ATOM 568 C CA . ASP A 1 74 ? -0.355 -12.088 -0.445 1.00 93.81 74 ASP A CA 1
ATOM 569 C C . ASP A 1 74 ? -0.326 -10.578 -0.681 1.00 93.81 74 ASP A C 1
ATOM 571 O O . ASP A 1 74 ? -1.319 -9.991 -1.116 1.00 93.81 74 ASP A O 1
ATOM 575 N N . VAL A 1 75 ? 0.806 -9.944 -0.385 1.00 93.06 75 VAL A N 1
ATOM 576 C CA . VAL A 1 75 ? 1.021 -8.502 -0.530 1.00 93.06 75 VAL A CA 1
ATOM 577 C C . VAL A 1 75 ? 2.289 -8.272 -1.336 1.00 93.06 75 VAL A C 1
ATOM 579 O O . VAL A 1 75 ? 3.357 -8.752 -0.967 1.00 93.06 75 VAL A O 1
ATOM 582 N N . THR A 1 76 ? 2.179 -7.509 -2.418 1.00 91.56 76 THR A N 1
ATOM 583 C CA . THR A 1 76 ? 3.320 -7.007 -3.190 1.00 91.56 76 THR A CA 1
ATOM 584 C C . THR A 1 76 ? 3.508 -5.530 -2.885 1.00 91.56 76 THR A C 1
ATOM 586 O O . THR A 1 76 ? 2.542 -4.773 -2.937 1.00 91.56 76 THR A O 1
ATOM 589 N N . GLY A 1 77 ? 4.731 -5.121 -2.561 1.00 89.38 77 GLY A N 1
ATOM 590 C CA . GLY A 1 77 ? 5.094 -3.734 -2.284 1.00 89.38 77 GLY A CA 1
ATOM 591 C C . GLY A 1 77 ? 6.088 -3.146 -3.291 1.00 89.38 77 GLY A C 1
ATOM 592 O O . GLY A 1 77 ? 6.380 -3.752 -4.330 1.00 89.38 77 GLY A O 1
ATOM 593 N N . PRO A 1 78 ? 6.643 -1.963 -2.977 1.00 84.12 78 PRO A N 1
ATOM 594 C CA . PRO A 1 78 ? 7.645 -1.299 -3.799 1.00 84.12 78 PRO A CA 1
ATOM 595 C C . PRO A 1 78 ? 8.867 -2.189 -4.049 1.00 84.12 78 PRO A C 1
ATOM 597 O O . PRO A 1 78 ? 9.281 -2.964 -3.190 1.00 84.12 78 PRO A O 1
ATOM 600 N N . GLY A 1 79 ? 9.454 -2.088 -5.242 1.00 86.69 79 GLY A N 1
ATOM 601 C CA . GLY A 1 79 ? 10.635 -2.882 -5.602 1.00 86.69 79 GLY A CA 1
ATOM 602 C C . GLY A 1 79 ? 10.380 -4.391 -5.714 1.00 86.69 79 GLY A C 1
ATOM 603 O O . GLY A 1 79 ? 11.333 -5.161 -5.723 1.00 86.69 79 GLY A O 1
ATOM 604 N N . GLY A 1 80 ? 9.116 -4.826 -5.788 1.00 88.00 80 GLY A N 1
ATOM 605 C CA . GLY A 1 80 ? 8.760 -6.240 -5.933 1.00 88.00 80 GLY A CA 1
ATOM 606 C C . GLY A 1 80 ? 8.861 -7.050 -4.641 1.00 88.00 80 GLY A C 1
ATOM 607 O O . GLY A 1 80 ? 8.802 -8.278 -4.695 1.00 88.00 80 GLY A O 1
ATOM 608 N N . GLN A 1 81 ? 8.996 -6.384 -3.490 1.00 87.94 81 GLN A N 1
ATOM 609 C CA . GLN A 1 81 ? 8.959 -7.027 -2.177 1.00 87.94 81 GLN A CA 1
ATOM 610 C C . GLN A 1 81 ? 7.628 -7.761 -1.994 1.00 87.94 81 GLN A C 1
ATOM 612 O O . GLN A 1 81 ? 6.573 -7.244 -2.370 1.00 87.94 81 GLN A O 1
ATOM 617 N N . ARG A 1 82 ? 7.674 -8.971 -1.433 1.00 91.25 82 ARG A N 1
ATOM 618 C CA . ARG A 1 82 ? 6.497 -9.823 -1.263 1.00 91.25 82 ARG A CA 1
ATOM 619 C C . ARG A 1 82 ? 6.392 -10.327 0.159 1.00 91.25 82 ARG A C 1
ATOM 621 O O . ARG A 1 82 ? 7.348 -10.883 0.688 1.00 91.25 82 ARG A O 1
ATOM 628 N N . TRP A 1 83 ? 5.197 -10.208 0.712 1.00 92.31 83 TRP A N 1
ATOM 629 C CA . TRP A 1 83 ? 4.819 -10.826 1.971 1.00 92.31 83 TRP A CA 1
ATOM 630 C C . TRP A 1 83 ? 3.619 -11.727 1.745 1.00 92.31 83 TRP A C 1
ATOM 632 O O . TRP A 1 83 ? 2.794 -11.475 0.867 1.00 92.31 83 TRP A O 1
ATOM 642 N N . SER A 1 84 ? 3.506 -12.765 2.557 1.00 90.88 84 SER A N 1
ATOM 643 C CA . SER A 1 84 ? 2.334 -13.626 2.588 1.00 90.88 84 SER A CA 1
ATOM 644 C C . SER A 1 84 ? 1.868 -13.797 4.017 1.00 90.88 84 SER A C 1
ATOM 646 O O . SER A 1 84 ? 2.651 -13.710 4.964 1.00 90.88 84 SER A O 1
ATOM 648 N N . SER A 1 85 ? 0.577 -14.029 4.172 1.00 92.12 85 SER A N 1
ATOM 649 C CA . SER A 1 85 ? -0.031 -14.265 5.466 1.00 92.12 85 SER A CA 1
ATOM 650 C C . SER A 1 85 ? -0.937 -15.480 5.441 1.00 92.12 85 SER A C 1
ATOM 652 O O . SER A 1 85 ? -1.489 -15.840 4.397 1.00 92.12 85 SER A O 1
ATOM 654 N N . ARG A 1 86 ? -1.091 -16.117 6.601 1.00 92.12 86 ARG A N 1
ATOM 655 C CA . ARG A 1 86 ? -1.971 -17.276 6.805 1.00 92.12 86 ARG A CA 1
ATOM 656 C C . ARG A 1 86 ? -2.553 -17.260 8.208 1.00 92.12 86 ARG A C 1
ATOM 658 O O . ARG A 1 86 ? -1.924 -16.739 9.128 1.00 92.12 86 ARG A O 1
ATOM 665 N N . ARG A 1 87 ? -3.735 -17.847 8.397 1.00 90.50 87 ARG A N 1
ATOM 666 C CA . ARG A 1 87 ? -4.287 -18.001 9.751 1.00 90.50 87 ARG A CA 1
ATOM 667 C C . ARG A 1 87 ? -3.437 -18.961 10.573 1.00 90.50 87 ARG A C 1
ATOM 669 O O . ARG A 1 87 ? -2.950 -19.960 10.045 1.00 90.50 87 ARG A O 1
ATOM 676 N N . ASN A 1 88 ? -3.325 -18.682 11.864 1.00 88.25 88 ASN A N 1
ATOM 677 C CA . ASN A 1 88 ? -2.684 -19.572 12.820 1.00 88.25 88 ASN A CA 1
ATOM 678 C C . ASN A 1 88 ? -3.704 -20.201 13.780 1.00 88.25 88 ASN A C 1
ATOM 680 O O . ASN A 1 88 ? -4.860 -19.780 13.877 1.00 88.25 88 ASN A O 1
ATOM 684 N N . ILE A 1 89 ? -3.258 -21.230 14.501 1.00 92.81 89 ILE A N 1
ATOM 685 C CA . ILE A 1 89 ? -4.101 -22.013 15.417 1.00 92.81 89 ILE A CA 1
ATOM 686 C C . ILE A 1 89 ? -4.546 -21.233 16.663 1.00 92.81 89 ILE A C 1
ATOM 688 O O . ILE A 1 89 ? -5.434 -21.681 17.379 1.00 92.81 89 ILE A O 1
ATOM 692 N N . PHE A 1 90 ? -3.965 -20.058 16.909 1.00 93.62 90 PHE A N 1
ATOM 693 C CA . PHE A 1 90 ? -4.310 -19.185 18.031 1.00 93.62 90 PHE A CA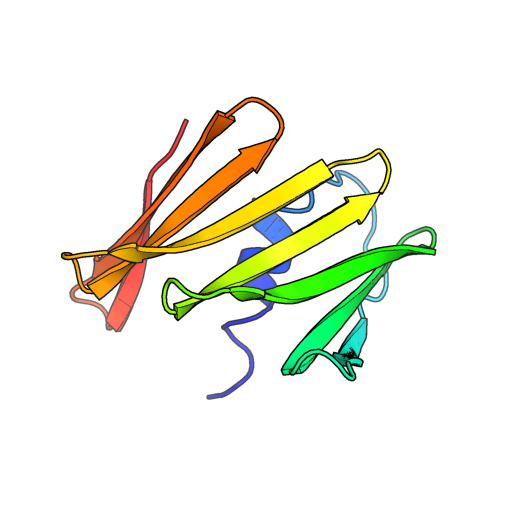 1
ATOM 694 C C . PHE A 1 90 ? -5.377 -18.143 17.655 1.00 93.62 90 PHE A C 1
ATOM 696 O O . PHE A 1 90 ? -5.677 -17.249 18.443 1.00 93.62 90 PHE A O 1
ATOM 703 N N . GLY A 1 91 ? -5.950 -18.239 16.448 1.00 85.88 91 GLY A N 1
ATOM 704 C CA . GLY A 1 91 ? -6.962 -17.307 15.943 1.00 85.88 91 GLY A CA 1
ATOM 705 C C . GLY A 1 91 ? -6.391 -16.002 15.380 1.00 85.88 91 GLY A C 1
ATOM 706 O O . GLY A 1 91 ? -7.158 -15.097 15.051 1.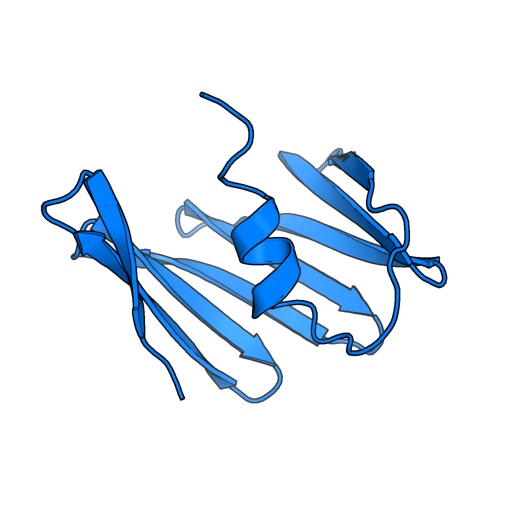00 85.88 91 GLY A O 1
ATOM 707 N N . GLY A 1 92 ? -5.065 -15.902 15.260 1.00 89.38 92 GLY A N 1
ATOM 708 C CA . GLY A 1 92 ? -4.356 -14.790 14.635 1.00 89.38 92 GLY A CA 1
ATOM 709 C C . GLY A 1 92 ? -3.902 -15.096 13.206 1.00 89.38 92 GLY A C 1
ATOM 710 O O . GLY A 1 92 ? -4.338 -16.064 12.576 1.00 89.38 92 GLY A O 1
ATOM 711 N N . THR A 1 93 ? -2.996 -14.256 12.710 1.00 88.50 93 THR A N 1
ATOM 712 C CA . THR A 1 93 ? -2.409 -14.364 11.373 1.00 88.50 93 THR A CA 1
ATOM 713 C C . THR A 1 93 ? -0.888 -14.324 11.478 1.00 88.50 93 THR A C 1
ATOM 715 O O . THR A 1 93 ? -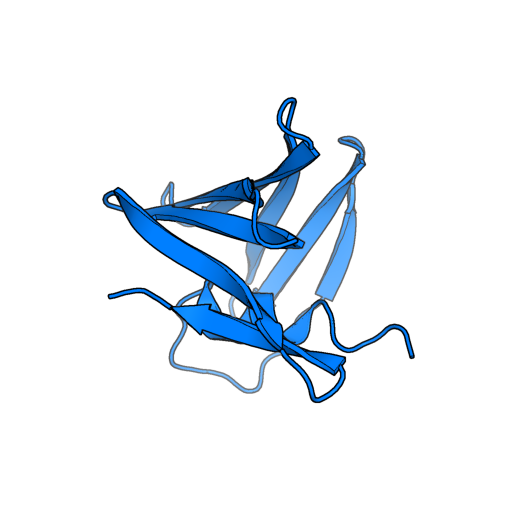0.344 -13.371 12.035 1.00 88.50 93 THR A O 1
ATOM 718 N N . ASP A 1 94 ? -0.215 -15.319 10.906 1.00 89.06 94 ASP A N 1
ATOM 719 C CA . ASP A 1 94 ? 1.239 -15.321 10.745 1.00 89.06 94 ASP A CA 1
ATOM 720 C C . ASP A 1 94 ? 1.607 -14.630 9.433 1.00 89.06 94 ASP A C 1
ATOM 722 O O . ASP A 1 94 ? 0.919 -14.819 8.426 1.00 89.06 94 ASP A O 1
ATOM 726 N N . TRP A 1 95 ? 2.705 -13.876 9.439 1.00 89.00 95 TRP A N 1
ATOM 727 C CA . TRP A 1 95 ? 3.255 -13.203 8.264 1.00 89.00 95 TRP A CA 1
ATOM 728 C C . TRP A 1 95 ? 4.646 -13.741 7.938 1.00 89.00 95 TRP A C 1
ATOM 730 O O . TRP A 1 95 ? 5.443 -14.011 8.835 1.00 89.00 95 TRP A O 1
ATOM 740 N N . SER A 1 96 ? 4.944 -13.867 6.651 1.00 87.62 96 SER A N 1
ATOM 741 C CA . SER A 1 96 ? 6.267 -14.201 6.129 1.00 87.62 96 SER A CA 1
ATOM 742 C C . SER A 1 96 ? 6.634 -13.250 4.996 1.00 87.62 96 SER A C 1
ATOM 744 O O . SER A 1 96 ? 5.769 -12.798 4.247 1.00 87.62 96 SER A O 1
ATOM 746 N N . GLY A 1 97 ? 7.917 -12.938 4.870 1.00 86.50 97 GLY A N 1
ATOM 747 C CA . GLY A 1 97 ? 8.469 -12.081 3.828 1.00 86.50 97 GLY A CA 1
ATOM 748 C C . GLY A 1 97 ? 9.974 -11.894 4.027 1.00 86.50 97 GLY A C 1
ATOM 749 O O . GLY A 1 97 ? 10.526 -12.512 4.941 1.00 86.50 97 GLY A O 1
ATOM 750 N N . PRO A 1 98 ? 10.625 -11.117 3.149 1.00 74.56 98 PRO A N 1
ATOM 751 C CA . PRO A 1 98 ? 12.044 -10.790 3.254 1.00 74.56 98 PRO A CA 1
ATOM 752 C C . PRO A 1 98 ? 12.369 -9.967 4.505 1.00 74.56 98 PRO A C 1
ATOM 754 O O . PRO A 1 98 ? 11.467 -9.249 5.001 1.00 74.56 98 PRO A O 1
#

Sequence (98 aa):
MRWLSLVVAGTLFFGGTEAWGQWSSQPNIFGGYDVTGPGGQRWSGRRNIFGGTDWSGPNGRSWSSQPNIFGGYDVTGPGGQRWSSRRNIFGGTDWSGP

Foldseek 3Di:
DPPPPPVVCVPPAPDDDDDPWDKDWDQDPQRRIWIATPPRKIKDWHQDPQRWIWIATPPRKIKTWHQDPQRWIWMATPPRWIKTWHADPVRHIDMDTD

Secondary structure (DSSP, 8-state):
--SHHHHHHHHHTS------PPPEEEE-TTSSEEEE-GGG-EEEEEE-TTSSEEEE-GGG-EEEEEE-TTSSEEEE-GGG-EEEEEE-TTSSEEEE--

Radius of gyration: 13.65 Å; chains: 1; bounding box: 27×37×27 Å